Protein AF-A0A1I4JDC7-F1 (afdb_monomer_lite)

Radius of gyration: 23.2 Å; chains: 1; bounding box: 44×48×64 Å

Secondary structure (DSSP, 8-state):
------PPPHHHHHHHHHHHHTT--HHHHHHHHT--HHHHHHHHHHTEE--TT-GGG-EE-HHHHHHHHHHHHHHHHHHHHHHHT------S--------

InterPro domains:
  IPR025246 Transposase IS30-like HTH domain [PF13936] (5-47)
  IPR051917 Transposase/Integrase Enzymes [PTHR10948] (4-78)

Structure (mmCIF, N/CA/C/O backbone):
data_AF-A0A1I4JDC7-F1
#
_entry.id   AF-A0A1I4JDC7-F1
#
loop_
_atom_site.group_PDB
_atom_site.id
_atom_site.type_symbol
_atom_site.label_atom_id
_atom_site.label_alt_id
_atom_site.label_comp_id
_atom_site.label_asym_id
_atom_site.label_entity_id
_atom_site.label_seq_id
_atom_site.pdbx_PDB_ins_code
_atom_site.Cartn_x
_atom_site.Cartn_y
_atom_site.Cartn_z
_atom_site.occupancy
_atom_site.B_iso_or_equiv
_atom_site.auth_seq_id
_atom_site.auth_comp_id
_atom_site.auth_asym_id
_atom_site.auth_atom_id
_atom_site.pdbx_PDB_model_num
ATOM 1 N N . MET A 1 1 ? -23.609 8.291 9.818 1.00 46.00 1 MET A N 1
ATOM 2 C CA . MET A 1 1 ? -22.793 7.269 10.509 1.00 46.00 1 MET A CA 1
ATOM 3 C C . MET A 1 1 ? -21.479 7.128 9.748 1.00 46.00 1 MET A C 1
ATOM 5 O O . MET A 1 1 ? -21.456 6.486 8.707 1.00 46.00 1 MET A O 1
ATOM 9 N N . GLY A 1 2 ? -20.434 7.849 10.162 1.00 50.47 2 GLY A N 1
ATOM 10 C CA . GLY A 1 2 ? -19.162 7.889 9.432 1.00 50.47 2 GLY A CA 1
ATOM 11 C C . GLY A 1 2 ? -18.465 6.532 9.470 1.00 50.47 2 GLY A C 1
ATOM 12 O O . GLY A 1 2 ? -18.339 5.939 10.538 1.00 50.47 2 GLY A O 1
ATOM 13 N N . THR A 1 3 ? -18.026 6.028 8.316 1.00 59.31 3 THR A N 1
ATOM 14 C CA . THR A 1 3 ? -17.215 4.809 8.252 1.00 59.31 3 THR A CA 1
ATOM 15 C C . THR A 1 3 ? -15.950 5.046 9.068 1.00 59.31 3 THR A C 1
ATOM 17 O O . THR A 1 3 ? -15.144 5.911 8.712 1.00 59.31 3 THR A O 1
ATOM 20 N N . THR A 1 4 ? -15.772 4.319 10.168 1.00 65.12 4 THR A N 1
ATOM 21 C CA . THR A 1 4 ? -14.520 4.361 10.919 1.00 65.12 4 THR A CA 1
ATOM 22 C C . THR A 1 4 ? -13.385 4.023 9.955 1.00 65.12 4 THR A C 1
ATOM 24 O O . TH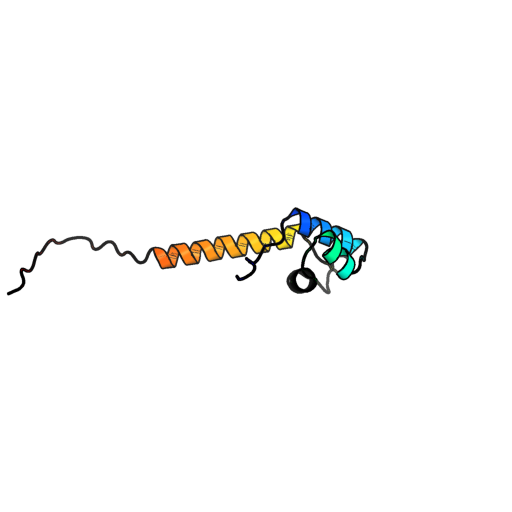R A 1 4 ? -13.459 3.064 9.182 1.00 65.12 4 THR A O 1
ATOM 27 N N . TYR A 1 5 ? -12.359 4.876 9.910 1.00 69.94 5 TYR A N 1
ATOM 28 C CA . TYR A 1 5 ? -11.226 4.675 9.015 1.00 69.94 5 TYR A CA 1
ATOM 29 C C . TYR A 1 5 ? -10.485 3.402 9.433 1.00 69.94 5 TYR A C 1
ATOM 31 O O . TYR A 1 5 ? -9.718 3.388 10.395 1.00 69.94 5 TYR A O 1
ATOM 39 N N . THR A 1 6 ? -10.744 2.310 8.721 1.00 83.00 6 THR A N 1
ATOM 40 C CA . THR A 1 6 ? -10.142 1.011 9.000 1.00 83.00 6 THR A CA 1
ATOM 41 C C . THR A 1 6 ? -8.774 0.943 8.341 1.00 83.00 6 THR A C 1
ATOM 43 O O . THR A 1 6 ? -8.637 0.911 7.117 1.00 83.00 6 THR A O 1
ATOM 46 N N . HIS A 1 7 ? -7.734 0.915 9.166 1.00 85.19 7 HIS A N 1
ATOM 47 C CA . HIS A 1 7 ? -6.367 0.773 8.690 1.00 85.19 7 HIS A CA 1
ATOM 48 C C . HIS A 1 7 ? -6.150 -0.566 7.969 1.00 85.19 7 HIS A C 1
ATOM 50 O O . HIS A 1 7 ? -6.793 -1.568 8.284 1.00 85.19 7 HIS A O 1
ATOM 56 N N . LEU A 1 8 ? -5.228 -0.568 7.003 1.00 89.56 8 LEU A N 1
ATOM 57 C CA . LEU A 1 8 ? -4.724 -1.796 6.395 1.00 89.56 8 LEU A CA 1
ATOM 58 C C . LEU A 1 8 ? -3.852 -2.538 7.410 1.00 89.56 8 LEU A C 1
ATOM 60 O O . LEU A 1 8 ? -2.877 -1.978 7.928 1.00 89.56 8 LEU A O 1
ATOM 64 N N . SER A 1 9 ? -4.205 -3.789 7.660 1.00 90.94 9 SER A N 1
ATOM 65 C CA . SER A 1 9 ? -3.433 -4.741 8.447 1.00 90.94 9 SER A CA 1
ATOM 66 C C . SER A 1 9 ? -2.104 -5.079 7.768 1.00 90.94 9 SER A C 1
ATOM 68 O O . SER A 1 9 ? -1.918 -4.897 6.562 1.00 90.94 9 SER A O 1
ATOM 70 N N . ILE A 1 10 ? -1.164 -5.616 8.547 1.00 91.31 10 ILE A N 1
ATOM 71 C CA . ILE A 1 10 ? 0.122 -6.091 8.022 1.00 91.31 10 ILE A CA 1
ATOM 72 C C . ILE A 1 10 ? -0.054 -7.189 6.959 1.00 91.31 10 ILE A C 1
ATOM 74 O O . ILE A 1 10 ? 0.700 -7.234 5.988 1.00 91.31 10 ILE A O 1
ATOM 78 N N . ILE A 1 11 ? -1.075 -8.040 7.101 1.00 93.00 11 ILE A N 1
ATOM 79 C CA . ILE A 1 11 ? -1.363 -9.123 6.155 1.00 93.00 11 ILE A CA 1
ATOM 80 C C . ILE A 1 11 ? -1.851 -8.558 4.820 1.00 93.00 11 ILE A C 1
ATOM 82 O O . ILE A 1 11 ? -1.317 -8.930 3.776 1.00 93.00 11 ILE A O 1
ATOM 86 N N . GLU A 1 12 ? -2.793 -7.608 4.851 1.00 92.94 12 GLU A N 1
ATOM 87 C CA . GLU A 1 12 ? -3.272 -6.918 3.646 1.00 92.94 12 GLU A CA 1
ATOM 88 C C . GLU A 1 12 ? -2.112 -6.209 2.926 1.00 92.94 12 GLU A C 1
ATOM 90 O O . GLU A 1 12 ? -1.981 -6.316 1.709 1.00 92.94 12 GLU A O 1
ATOM 95 N N . ARG A 1 13 ? -1.212 -5.554 3.671 1.00 94.00 13 ARG A N 1
ATOM 96 C CA . ARG A 1 13 ? -0.029 -4.872 3.113 1.00 94.00 13 ARG A CA 1
ATOM 97 C C . ARG A 1 13 ? 0.941 -5.836 2.426 1.00 94.00 13 ARG A C 1
ATOM 99 O O . ARG A 1 13 ? 1.363 -5.566 1.305 1.00 94.00 13 ARG A O 1
ATOM 106 N N . ARG A 1 14 ? 1.252 -6.978 3.051 1.00 93.75 14 ARG A N 1
ATOM 107 C CA . ARG A 1 14 ? 2.092 -8.030 2.442 1.00 93.75 14 ARG A CA 1
ATOM 108 C C . ARG A 1 14 ? 1.440 -8.652 1.207 1.00 93.75 14 ARG A C 1
ATOM 110 O O . ARG A 1 14 ? 2.128 -9.028 0.263 1.00 93.75 14 ARG A O 1
ATOM 117 N N . GLN A 1 15 ? 0.116 -8.780 1.206 1.00 93.56 15 GLN A N 1
ATOM 118 C CA . GLN A 1 15 ? -0.614 -9.282 0.046 1.00 93.56 15 GLN A CA 1
ATOM 119 C C . GLN A 1 15 ? -0.536 -8.292 -1.128 1.00 93.56 15 GLN A C 1
ATOM 121 O O . GLN A 1 15 ? -0.273 -8.712 -2.253 1.00 93.56 15 GLN A O 1
ATOM 126 N N . ILE A 1 16 ? -0.691 -6.991 -0.857 1.00 93.56 16 ILE A N 1
ATOM 127 C CA . ILE A 1 16 ? -0.530 -5.920 -1.854 1.00 93.56 16 ILE A CA 1
ATOM 128 C C . ILE A 1 16 ? 0.886 -5.924 -2.440 1.00 93.56 16 ILE A C 1
ATOM 130 O O . ILE A 1 16 ? 1.035 -5.818 -3.652 1.00 93.56 16 ILE A O 1
ATOM 134 N N . GLU A 1 17 ? 1.914 -6.093 -1.609 1.00 93.12 17 GLU A N 1
ATOM 135 C CA . GLU A 1 17 ? 3.311 -6.222 -2.047 1.00 93.12 17 GLU A CA 1
ATOM 136 C C . GLU A 1 17 ? 3.498 -7.392 -3.024 1.00 93.12 17 GLU A C 1
ATOM 138 O O . GLU A 1 17 ? 3.943 -7.186 -4.154 1.00 93.12 17 GLU A O 1
ATOM 143 N N . ARG A 1 18 ? 3.044 -8.602 -2.663 1.00 93.44 18 ARG A N 1
ATOM 144 C CA . ARG A 1 18 ? 3.086 -9.770 -3.566 1.00 93.44 18 ARG A CA 1
ATOM 145 C C . ARG A 1 18 ? 2.374 -9.512 -4.892 1.00 93.44 18 ARG A C 1
ATOM 147 O O . ARG A 1 18 ? 2.901 -9.828 -5.956 1.00 93.44 18 ARG A O 1
ATOM 154 N N . TRP A 1 19 ? 1.183 -8.926 -4.840 1.00 94.06 19 TRP A N 1
ATOM 155 C CA . TRP A 1 19 ? 0.412 -8.603 -6.037 1.00 94.06 19 TRP A CA 1
ATOM 156 C C . TRP A 1 19 ? 1.055 -7.517 -6.889 1.00 94.06 19 TRP A C 1
ATOM 158 O O . TRP A 1 19 ? 0.931 -7.557 -8.112 1.00 94.06 19 TRP A O 1
ATOM 168 N N . ARG A 1 20 ? 1.774 -6.573 -6.277 1.00 91.25 20 ARG A N 1
ATOM 169 C CA . ARG A 1 20 ? 2.515 -5.549 -7.009 1.00 91.25 20 ARG A CA 1
ATOM 170 C C . ARG A 1 20 ? 3.684 -6.156 -7.776 1.00 91.25 20 ARG A C 1
ATOM 172 O O . ARG A 1 20 ? 3.855 -5.815 -8.943 1.00 91.25 20 ARG A O 1
ATOM 179 N N . HIS A 1 21 ? 4.409 -7.099 -7.172 1.00 88.62 21 HIS A N 1
ATOM 180 C CA . HIS A 1 21 ? 5.438 -7.877 -7.871 1.00 88.62 21 HIS A CA 1
ATOM 181 C C . HIS A 1 21 ? 4.850 -8.723 -9.009 1.00 88.62 21 HIS A C 1
ATOM 183 O O . HIS A 1 21 ? 5.428 -8.784 -10.090 1.00 88.62 21 HIS A O 1
ATOM 189 N N . ALA A 1 22 ? 3.660 -9.293 -8.807 1.00 92.56 22 ALA A N 1
ATOM 190 C CA . ALA A 1 22 ? 2.914 -10.015 -9.839 1.00 92.56 22 ALA A CA 1
ATOM 191 C C . ALA A 1 22 ? 2.189 -9.102 -10.856 1.00 92.56 22 ALA A C 1
ATOM 193 O O . ALA A 1 22 ? 1.481 -9.604 -11.724 1.00 92.56 22 ALA A O 1
ATOM 194 N N . LYS A 1 23 ? 2.344 -7.770 -10.760 1.00 91.44 23 LYS A N 1
ATOM 195 C CA . LYS A 1 23 ? 1.718 -6.758 -11.636 1.00 91.44 23 LYS A CA 1
ATOM 196 C C . LYS A 1 23 ? 0.186 -6.849 -11.732 1.00 91.44 23 LYS A C 1
ATOM 198 O O . LYS A 1 23 ? -0.404 -6.475 -12.742 1.00 91.44 23 LYS A O 1
ATOM 203 N N . VAL A 1 24 ? -0.471 -7.302 -10.667 1.00 92.62 24 VAL A N 1
ATOM 204 C CA . VAL A 1 24 ? -1.937 -7.367 -10.586 1.00 92.62 24 VAL A CA 1
ATOM 205 C C . VAL A 1 24 ? -2.518 -5.941 -10.575 1.00 92.62 24 VAL A C 1
ATOM 207 O O . VAL A 1 24 ? -1.955 -5.053 -9.924 1.00 92.62 24 VAL A O 1
ATOM 210 N N . PRO A 1 25 ? -3.637 -5.674 -11.271 1.00 93.69 25 PRO A N 1
ATOM 211 C CA . PRO A 1 25 ? -4.277 -4.361 -11.258 1.00 93.69 25 PRO A CA 1
ATOM 212 C C . PRO A 1 25 ? -4.900 -4.037 -9.892 1.00 93.69 25 PRO A C 1
ATOM 214 O O . PRO A 1 25 ? -5.402 -4.907 -9.181 1.00 93.69 25 PRO A O 1
ATOM 217 N N . VAL A 1 26 ? -4.915 -2.749 -9.537 1.00 92.81 26 VAL A N 1
ATOM 218 C CA . VAL A 1 26 ? -5.409 -2.268 -8.232 1.00 92.81 26 VAL A CA 1
ATOM 219 C C . VAL A 1 26 ? -6.889 -2.596 -8.008 1.00 92.81 26 VAL A C 1
ATOM 221 O O . VAL A 1 26 ? -7.302 -2.817 -6.871 1.00 92.81 26 VAL A O 1
ATOM 224 N N . ASP A 1 27 ? -7.679 -2.662 -9.077 1.00 94.00 27 ASP A N 1
ATOM 225 C CA . ASP A 1 27 ? -9.111 -2.958 -8.996 1.0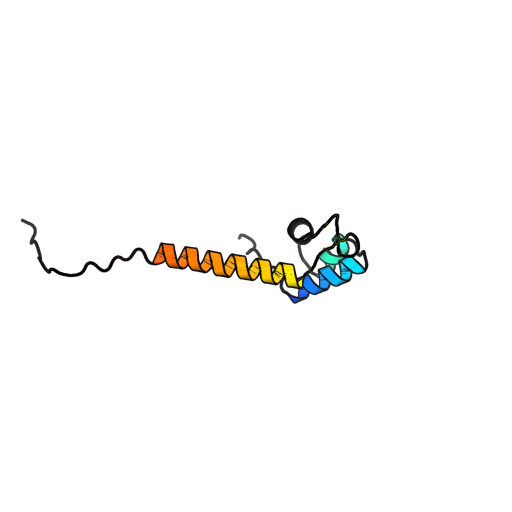0 94.00 27 ASP A CA 1
ATOM 226 C C . ASP A 1 27 ? -9.370 -4.392 -8.512 1.00 94.00 27 ASP A C 1
ATOM 228 O O . ASP A 1 27 ? -10.239 -4.610 -7.669 1.00 94.00 27 ASP A O 1
ATOM 232 N N . GLU A 1 28 ? -8.559 -5.357 -8.950 1.00 93.81 28 GLU A N 1
ATOM 233 C CA . GLU A 1 28 ? -8.645 -6.744 -8.481 1.00 93.81 28 GLU A CA 1
ATOM 234 C C . GLU A 1 28 ? -8.188 -6.870 -7.025 1.00 93.81 28 GLU A C 1
ATOM 236 O O . GLU A 1 28 ? -8.855 -7.513 -6.214 1.00 93.81 28 GLU A O 1
ATOM 241 N N . MET A 1 29 ? -7.120 -6.160 -6.639 1.00 93.31 29 MET A N 1
ATOM 242 C CA . MET A 1 29 ? -6.698 -6.105 -5.234 1.00 93.31 29 MET A CA 1
ATOM 243 C C . MET A 1 29 ? -7.816 -5.557 -4.334 1.00 93.31 29 MET A C 1
ATOM 245 O O . MET A 1 29 ? -8.062 -6.081 -3.249 1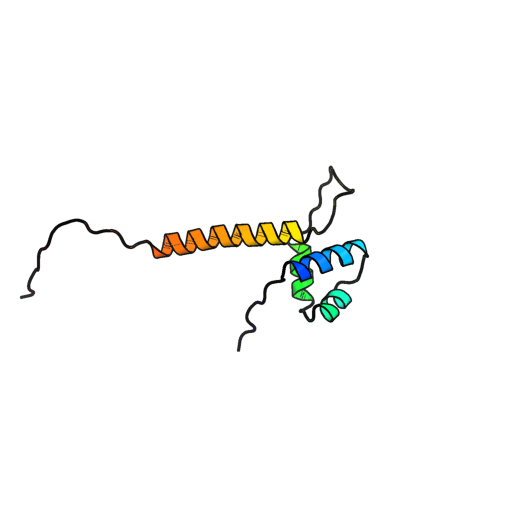.00 93.31 29 MET A O 1
ATOM 249 N N . ALA A 1 30 ? -8.509 -4.507 -4.786 1.00 93.75 30 ALA A N 1
ATOM 250 C CA . ALA A 1 30 ? -9.598 -3.871 -4.047 1.00 93.75 30 ALA A CA 1
ATOM 251 C C . ALA A 1 30 ? -10.782 -4.820 -3.834 1.00 93.75 30 ALA A C 1
ATOM 253 O O . ALA A 1 30 ? -11.303 -4.899 -2.718 1.00 93.75 30 ALA A O 1
ATOM 254 N N . LYS A 1 31 ? -11.155 -5.578 -4.873 1.00 93.94 31 LYS A N 1
ATOM 255 C CA . LYS A 1 31 ? -12.205 -6.602 -4.801 1.00 93.94 31 LYS A CA 1
ATOM 256 C C . LYS A 1 31 ? -11.855 -7.691 -3.789 1.00 93.94 31 LYS A C 1
ATOM 258 O O . LYS A 1 31 ? -12.668 -7.981 -2.914 1.00 93.94 31 LYS A O 1
ATOM 263 N N . VAL A 1 32 ? -10.640 -8.243 -3.858 1.00 93.38 32 VAL A N 1
ATOM 264 C CA . VAL A 1 32 ? -10.217 -9.338 -2.966 1.00 93.38 32 VAL A CA 1
ATOM 265 C C . VAL A 1 32 ? -10.122 -8.874 -1.513 1.00 93.38 32 VAL A C 1
ATOM 267 O O . VAL A 1 32 ? -10.594 -9.566 -0.613 1.00 93.38 32 VAL A O 1
ATOM 270 N N . LEU A 1 33 ? -9.565 -7.685 -1.266 1.00 90.69 33 LEU A N 1
ATOM 271 C CA . LEU A 1 33 ? -9.453 -7.137 0.090 1.00 90.69 33 LEU A CA 1
ATOM 272 C C . LEU A 1 33 ? -10.768 -6.548 0.618 1.00 90.69 33 LEU A C 1
ATOM 274 O O . LEU A 1 33 ? -10.823 -6.139 1.777 1.00 90.69 33 LEU A O 1
ATOM 278 N N . LYS A 1 34 ? -11.815 -6.466 -0.216 1.00 91.25 34 LYS A N 1
ATOM 279 C CA . LYS A 1 34 ? -13.078 -5.772 0.088 1.00 91.25 34 LYS A CA 1
ATOM 280 C C . LYS A 1 34 ? -12.839 -4.345 0.598 1.00 91.25 34 LYS A C 1
ATOM 282 O O . LYS A 1 34 ? -13.513 -3.862 1.507 1.00 91.25 34 LYS A O 1
ATOM 287 N N . ARG A 1 35 ? -11.840 -3.665 0.028 1.00 91.62 35 ARG A N 1
ATOM 2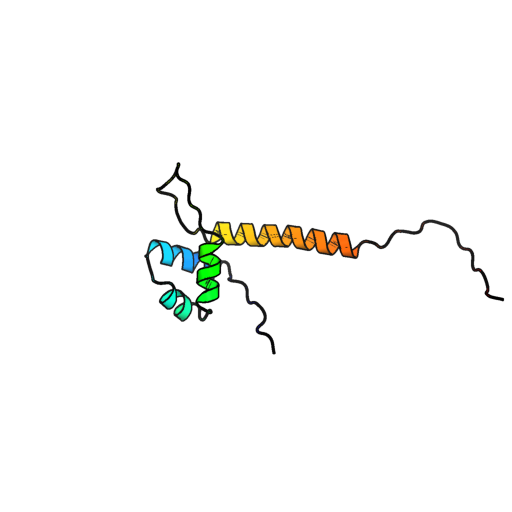88 C CA . ARG A 1 35 ? -11.478 -2.284 0.375 1.00 91.62 35 ARG A CA 1
ATOM 289 C C . ARG A 1 35 ? -11.808 -1.349 -0.772 1.00 91.62 35 ARG A C 1
ATOM 291 O O . ARG A 1 35 ? -11.790 -1.728 -1.937 1.00 91.62 35 ARG A O 1
ATOM 298 N N . CYS A 1 36 ? -12.036 -0.082 -0.441 1.00 90.69 36 CYS A N 1
ATOM 299 C CA . CYS A 1 36 ? -12.173 0.951 -1.456 1.00 90.69 36 CYS A CA 1
ATOM 300 C C . CYS A 1 36 ? -10.895 1.041 -2.297 1.00 90.69 36 CYS A C 1
ATOM 302 O O . CYS A 1 36 ? -9.786 1.131 -1.760 1.00 90.69 36 CYS A O 1
ATOM 304 N N . ARG A 1 37 ? -11.065 1.122 -3.619 1.00 92.94 37 ARG A N 1
ATOM 305 C CA . ARG A 1 37 ? -9.990 1.351 -4.594 1.00 92.94 37 ARG A CA 1
ATOM 306 C C . ARG A 1 37 ? -9.075 2.511 -4.180 1.00 92.94 37 ARG A C 1
ATOM 308 O O . ARG A 1 37 ? -7.853 2.385 -4.189 1.00 92.94 37 ARG A O 1
ATOM 315 N N . SER A 1 38 ? -9.662 3.622 -3.734 1.00 91.31 38 SER A N 1
ATOM 316 C CA . SER A 1 38 ? -8.941 4.819 -3.281 1.00 91.31 38 SER A CA 1
ATOM 317 C C . SER A 1 38 ? -8.008 4.567 -2.091 1.00 91.31 38 SER A C 1
ATOM 319 O O . SER A 1 38 ? -6.965 5.214 -1.990 1.00 91.31 38 SER A O 1
ATOM 321 N N . THR A 1 39 ? -8.335 3.620 -1.208 1.00 91.25 39 THR A N 1
ATOM 322 C CA . THR A 1 39 ? -7.485 3.248 -0.070 1.00 91.25 39 THR A CA 1
ATOM 323 C C . THR A 1 39 ? -6.194 2.605 -0.555 1.00 91.25 39 THR A C 1
ATOM 325 O O . THR A 1 39 ? -5.121 3.011 -0.114 1.00 91.25 39 THR A O 1
ATOM 328 N N . ILE A 1 40 ? -6.284 1.675 -1.509 1.00 91.88 40 ILE A N 1
ATOM 329 C CA . ILE A 1 40 ? -5.113 0.991 -2.070 1.00 91.88 40 ILE A CA 1
ATOM 330 C C . ILE A 1 40 ? -4.270 1.961 -2.902 1.00 91.88 40 ILE A C 1
ATOM 332 O O . ILE A 1 40 ? -3.057 2.018 -2.728 1.00 91.88 40 ILE A O 1
ATOM 336 N N . PHE A 1 41 ? -4.893 2.806 -3.730 1.00 92.06 41 PHE A N 1
ATOM 337 C CA . PHE A 1 41 ? -4.161 3.833 -4.483 1.00 92.06 41 PHE A CA 1
ATOM 338 C C . PHE A 1 41 ? -3.398 4.800 -3.573 1.00 92.06 41 PHE A C 1
ATOM 340 O O . PHE A 1 41 ? -2.225 5.084 -3.812 1.00 92.06 41 PHE A O 1
ATOM 347 N N . ARG A 1 42 ? -4.044 5.305 -2.513 1.00 91.44 42 ARG A N 1
ATOM 348 C CA . ARG A 1 42 ? -3.400 6.209 -1.546 1.00 91.44 42 ARG A CA 1
ATOM 349 C C . ARG A 1 42 ? -2.275 5.525 -0.782 1.00 91.44 42 ARG A C 1
ATOM 351 O O . ARG A 1 42 ? -1.300 6.184 -0.440 1.00 91.44 42 ARG A O 1
ATOM 358 N N . GLU A 1 43 ? -2.432 4.245 -0.476 1.00 91.19 43 GLU A N 1
ATOM 359 C CA . GLU A 1 43 ? -1.417 3.442 0.194 1.00 91.19 43 GLU A CA 1
ATOM 360 C C . GLU A 1 43 ? -0.175 3.270 -0.692 1.00 91.19 43 GLU A C 1
ATOM 362 O O . GLU A 1 43 ? 0.925 3.627 -0.272 1.00 91.19 43 GLU A O 1
ATOM 367 N N . LEU A 1 44 ? -0.370 2.828 -1.938 1.00 91.31 44 LEU A N 1
ATOM 368 C CA . LEU A 1 44 ? 0.705 2.654 -2.915 1.00 91.31 44 LEU A CA 1
ATOM 369 C C . LEU A 1 44 ? 1.423 3.972 -3.217 1.00 91.31 44 LEU A C 1
ATOM 371 O O . LE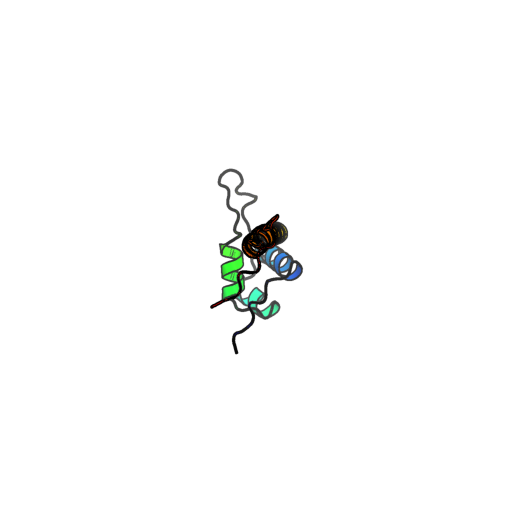U A 1 44 ? 2.645 3.996 -3.268 1.00 91.31 44 LEU A O 1
ATOM 375 N N . LYS A 1 45 ? 0.683 5.078 -3.374 1.00 90.31 45 LYS A N 1
ATOM 376 C CA . LYS A 1 45 ? 1.271 6.392 -3.675 1.00 90.31 45 LYS A CA 1
ATOM 377 C C . LYS A 1 45 ? 2.101 6.951 -2.518 1.00 90.31 45 LYS A C 1
ATOM 379 O O . LYS A 1 45 ? 3.090 7.628 -2.759 1.00 90.31 45 LYS A O 1
ATOM 384 N N . ARG A 1 46 ? 1.690 6.723 -1.267 1.00 86.75 46 ARG A N 1
ATOM 385 C CA . ARG A 1 46 ? 2.379 7.296 -0.096 1.00 86.75 46 ARG A CA 1
ATOM 386 C C . ARG A 1 46 ? 3.652 6.569 0.294 1.00 86.75 46 ARG A C 1
ATOM 388 O O . ARG A 1 46 ? 4.523 7.199 0.874 1.00 86.75 46 ARG A O 1
ATOM 395 N N . ASN A 1 47 ? 3.715 5.268 0.040 1.00 88.00 47 ASN A N 1
ATOM 396 C CA . ASN A 1 47 ? 4.825 4.417 0.459 1.00 88.00 47 ASN A CA 1
ATOM 397 C C . ASN A 1 47 ? 5.541 3.806 -0.758 1.00 88.00 47 ASN A C 1
ATOM 399 O O . ASN A 1 47 ? 6.025 2.678 -0.689 1.00 88.00 47 ASN A O 1
ATOM 403 N N . HIS A 1 48 ? 5.546 4.520 -1.886 1.00 87.50 48 HIS A N 1
ATOM 404 C CA . HIS A 1 48 ? 6.342 4.149 -3.049 1.00 87.50 48 HIS A CA 1
ATOM 405 C C . HIS A 1 48 ? 7.800 4.512 -2.787 1.00 87.50 48 HIS A C 1
ATOM 407 O O . HIS A 1 48 ? 8.092 5.667 -2.479 1.00 87.50 48 HIS A O 1
ATOM 413 N N . PHE A 1 49 ? 8.693 3.539 -2.917 1.00 86.00 49 PHE A N 1
ATOM 414 C CA . PHE A 1 49 ? 10.127 3.768 -2.891 1.00 86.00 49 PHE A CA 1
ATOM 415 C C . PHE A 1 49 ? 10.648 3.791 -4.327 1.00 86.00 49 PHE A C 1
ATOM 417 O O . PHE A 1 49 ? 10.373 2.874 -5.102 1.00 86.00 49 PHE A O 1
ATOM 424 N N . SER A 1 50 ? 11.359 4.859 -4.670 1.00 86.25 50 SER A N 1
ATOM 425 C CA . SER A 1 50 ? 12.062 5.015 -5.941 1.00 86.25 50 SER A CA 1
ATOM 426 C C . SER A 1 50 ? 13.407 5.667 -5.671 1.00 86.25 50 SER A C 1
ATOM 428 O O . SER A 1 50 ? 13.430 6.748 -5.077 1.00 86.25 50 SER A O 1
ATOM 430 N N . ASP A 1 51 ? 14.487 5.028 -6.103 1.00 85.75 51 ASP A N 1
ATOM 431 C CA . ASP A 1 51 ? 15.847 5.538 -5.960 1.00 85.75 51 ASP A CA 1
ATOM 432 C C . ASP A 1 51 ? 16.601 5.381 -7.284 1.00 85.75 51 ASP A C 1
ATOM 434 O O . ASP A 1 51 ? 16.787 4.273 -7.788 1.00 85.75 51 ASP A O 1
ATOM 438 N N . GLU A 1 52 ? 17.060 6.504 -7.84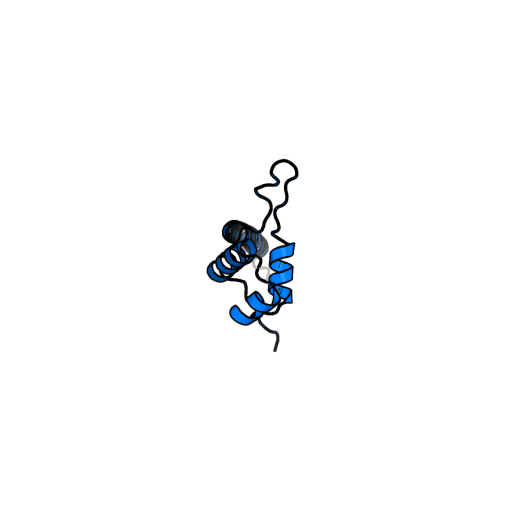0 1.00 84.81 52 GLU A N 1
ATOM 439 C CA . GLU A 1 52 ? 17.799 6.543 -9.107 1.00 84.81 52 GLU A CA 1
ATOM 440 C C . GLU A 1 52 ? 19.105 5.735 -9.049 1.00 84.81 52 GLU A C 1
ATOM 442 O O . GLU A 1 52 ? 19.561 5.219 -10.070 1.00 84.81 52 GLU A O 1
ATOM 447 N N . SER A 1 53 ? 19.689 5.573 -7.858 1.00 87.06 53 SER A N 1
ATOM 448 C CA . SER A 1 53 ? 20.902 4.778 -7.646 1.00 87.06 53 SER A CA 1
ATOM 449 C C . SER A 1 53 ? 20.636 3.270 -7.567 1.00 87.06 53 SER A C 1
ATOM 451 O O . SER A 1 53 ? 21.556 2.467 -7.743 1.00 87.06 53 SER A O 1
ATOM 453 N N . MET A 1 54 ? 19.384 2.859 -7.334 1.00 84.62 54 MET A N 1
ATOM 454 C CA . MET A 1 54 ? 18.997 1.464 -7.109 1.00 84.62 54 MET A CA 1
ATOM 455 C C . MET A 1 54 ? 17.719 1.077 -7.878 1.00 84.62 54 MET A C 1
ATOM 457 O O . MET A 1 54 ? 16.770 0.570 -7.274 1.00 84.62 54 MET A O 1
ATOM 461 N N . PRO A 1 55 ? 17.704 1.161 -9.223 1.00 81.00 55 PRO A N 1
ATOM 462 C CA . PRO A 1 55 ? 16.490 0.953 -10.023 1.00 81.00 55 PRO A CA 1
ATOM 463 C C . PRO A 1 55 ? 15.895 -0.462 -9.900 1.00 81.00 55 PRO A C 1
ATOM 465 O O . PRO A 1 55 ? 14.718 -0.697 -10.160 1.00 81.00 55 PRO A O 1
ATOM 468 N N . LYS A 1 56 ? 16.698 -1.450 -9.478 1.00 83.44 56 LYS A N 1
ATOM 469 C CA . LYS A 1 56 ? 16.236 -2.830 -9.246 1.00 83.44 56 LYS A CA 1
ATOM 470 C C . LYS A 1 56 ? 15.387 -2.975 -7.974 1.00 83.44 56 LYS A C 1
ATOM 472 O O . LYS A 1 56 ? 14.691 -3.978 -7.820 1.00 83.44 56 LYS A O 1
ATOM 477 N N . HIS A 1 57 ? 15.462 -2.002 -7.070 1.00 82.88 57 HIS A N 1
ATOM 478 C CA . HIS A 1 57 ? 14.781 -2.001 -5.777 1.00 82.88 57 HIS A CA 1
ATOM 479 C C . HIS A 1 57 ? 13.605 -1.019 -5.724 1.00 82.88 57 HIS A C 1
ATOM 481 O O . HIS A 1 57 ? 13.019 -0.824 -4.657 1.00 82.88 57 HIS A O 1
ATOM 487 N N . ASP A 1 58 ? 13.212 -0.453 -6.861 1.00 84.31 58 ASP A N 1
ATOM 488 C CA . ASP A 1 58 ? 12.038 0.404 -6.947 1.00 84.31 58 ASP A CA 1
ATOM 489 C C . ASP A 1 58 ? 10.758 -0.407 -6.722 1.00 84.31 58 ASP A C 1
ATOM 491 O O . ASP A 1 58 ? 10.523 -1.448 -7.347 1.00 84.31 58 ASP A O 1
ATOM 495 N N . GLY A 1 59 ? 9.898 0.063 -5.816 1.00 88.00 59 GLY A N 1
ATOM 496 C CA . GLY A 1 59 ? 8.668 -0.654 -5.515 1.00 88.00 59 GLY A CA 1
ATOM 497 C C . GLY A 1 59 ? 7.953 -0.267 -4.229 1.00 88.00 59 GLY A C 1
ATOM 498 O O . GLY A 1 59 ? 8.230 0.734 -3.571 1.00 88.00 59 GLY A O 1
ATOM 499 N N . TYR A 1 60 ? 6.960 -1.091 -3.899 1.00 90.75 60 TYR A N 1
ATOM 500 C CA . TYR A 1 60 ? 6.161 -0.969 -2.685 1.00 90.75 60 TYR A CA 1
ATOM 501 C C . TYR A 1 60 ? 6.527 -2.084 -1.708 1.00 90.75 60 TYR A C 1
ATOM 503 O O . TYR A 1 60 ? 6.386 -3.257 -2.045 1.00 90.75 60 TYR A O 1
ATOM 511 N N . TYR A 1 61 ? 6.899 -1.704 -0.485 1.00 90.94 61 TYR A N 1
ATOM 512 C CA . TYR A 1 61 ? 7.315 -2.623 0.575 1.00 90.94 61 TYR A CA 1
ATOM 513 C C . TYR A 1 61 ? 6.313 -2.595 1.733 1.00 90.94 61 TYR A C 1
ATOM 515 O O . TYR A 1 61 ? 6.255 -1.637 2.514 1.00 90.94 61 TYR A O 1
ATOM 523 N N . GLY A 1 62 ? 5.508 -3.650 1.872 1.00 89.38 62 GLY A N 1
ATOM 524 C CA . GLY A 1 62 ? 4.378 -3.677 2.802 1.00 89.38 62 GLY A CA 1
ATOM 525 C C . GLY A 1 62 ? 4.800 -3.689 4.274 1.00 89.38 62 GLY A C 1
ATOM 526 O O . GLY A 1 62 ? 4.164 -3.040 5.111 1.00 89.38 62 GLY A O 1
ATOM 527 N N . ALA A 1 63 ? 5.892 -4.392 4.594 1.00 90.81 63 ALA A N 1
ATOM 528 C CA . ALA A 1 63 ? 6.448 -4.446 5.948 1.00 90.81 63 ALA A CA 1
ATOM 529 C C . ALA A 1 63 ? 7.030 -3.093 6.387 1.00 90.81 63 ALA A C 1
ATOM 531 O O . ALA A 1 63 ? 6.702 -2.608 7.471 1.00 90.81 63 ALA A O 1
ATOM 532 N N . ALA A 1 64 ? 7.819 -2.450 5.521 1.00 90.69 64 ALA A N 1
ATOM 533 C CA . ALA A 1 64 ? 8.379 -1.127 5.783 1.00 90.69 64 ALA A CA 1
ATOM 534 C C . ALA A 1 64 ? 7.266 -0.083 5.973 1.00 90.69 64 ALA A C 1
ATOM 536 O O . ALA A 1 64 ? 7.260 0.646 6.963 1.00 90.69 64 ALA A O 1
ATOM 537 N N . ALA A 1 65 ? 6.253 -0.087 5.098 1.00 91.31 65 ALA A N 1
ATOM 538 C CA . ALA A 1 65 ? 5.099 0.802 5.207 1.00 91.31 65 ALA A CA 1
ATOM 539 C C . ALA A 1 65 ? 4.347 0.648 6.544 1.00 91.31 65 ALA A C 1
ATOM 541 O O . ALA A 1 65 ? 3.891 1.639 7.125 1.00 91.31 65 ALA A O 1
ATOM 542 N N . HIS A 1 66 ? 4.222 -0.584 7.050 1.00 92.31 66 HIS A N 1
ATOM 543 C CA . HIS A 1 66 ? 3.604 -0.845 8.349 1.00 92.31 66 HIS A CA 1
ATOM 544 C C . HIS A 1 66 ? 4.445 -0.300 9.509 1.00 92.31 66 HIS A C 1
ATOM 546 O O . HIS A 1 66 ? 3.900 0.388 10.371 1.00 92.31 66 HIS A O 1
ATOM 552 N N . LEU A 1 67 ? 5.762 -0.535 9.502 1.00 91.25 67 LEU A N 1
ATOM 553 C CA . LEU A 1 67 ? 6.677 -0.009 10.521 1.00 91.25 67 LEU A CA 1
ATOM 554 C C . LEU A 1 67 ? 6.681 1.524 10.536 1.00 91.25 67 LEU A C 1
ATOM 556 O O . LEU A 1 67 ? 6.522 2.127 11.592 1.00 91.25 67 LEU A O 1
ATOM 560 N N . MET A 1 68 ? 6.741 2.166 9.366 1.00 88.94 68 MET A N 1
ATOM 561 C CA . MET A 1 68 ? 6.649 3.626 9.250 1.00 88.94 68 MET A CA 1
ATOM 562 C C . MET A 1 68 ? 5.306 4.170 9.750 1.00 88.94 68 MET A C 1
ATOM 564 O O . MET A 1 68 ? 5.222 5.301 10.229 1.00 88.94 68 MET A O 1
ATOM 568 N N . GLN A 1 69 ? 4.214 3.417 9.590 1.00 88.00 69 GLN A N 1
ATOM 569 C CA . GLN A 1 69 ? 2.915 3.795 10.145 1.00 88.00 69 GLN A CA 1
ATOM 570 C C . GLN A 1 69 ? 2.892 3.642 11.671 1.00 88.00 69 GLN A C 1
ATOM 572 O O . GLN A 1 69 ? 2.368 4.526 12.348 1.00 88.00 69 GLN A O 1
ATOM 577 N N . ALA A 1 70 ? 3.444 2.549 12.197 1.00 88.25 70 ALA A N 1
ATOM 578 C CA . ALA A 1 70 ? 3.538 2.294 13.629 1.00 88.25 70 ALA A CA 1
ATOM 579 C C . ALA A 1 70 ? 4.406 3.350 14.333 1.00 88.25 70 ALA A C 1
ATOM 581 O O . ALA A 1 70 ? 3.965 3.917 15.327 1.00 88.25 70 ALA A O 1
ATOM 582 N N . ASP A 1 71 ? 5.565 3.700 13.766 1.00 88.19 71 ASP A N 1
ATOM 583 C CA . ASP A 1 71 ? 6.446 4.751 14.291 1.00 88.19 71 ASP A CA 1
ATOM 584 C C . ASP A 1 71 ? 5.744 6.116 14.356 1.00 88.19 71 ASP A C 1
ATOM 586 O O . ASP A 1 71 ? 5.753 6.786 15.389 1.00 88.19 71 ASP A O 1
ATOM 590 N N . ARG A 1 72 ? 5.053 6.513 13.277 1.00 84.44 72 ARG A N 1
ATOM 591 C CA . ARG A 1 72 ? 4.279 7.765 13.256 1.00 84.44 72 ARG A CA 1
ATOM 592 C C . ARG A 1 72 ? 3.220 7.809 14.353 1.00 84.44 72 ARG A C 1
ATOM 594 O O . ARG A 1 72 ? 2.996 8.868 14.929 1.00 84.44 72 ARG A O 1
ATOM 601 N N . ARG A 1 73 ? 2.570 6.680 14.650 1.00 81.94 73 ARG A N 1
ATOM 602 C CA . ARG A 1 73 ? 1.605 6.611 15.755 1.00 81.94 73 ARG A CA 1
ATOM 603 C C . ARG A 1 73 ? 2.284 6.667 17.104 1.00 81.94 73 ARG A C 1
ATOM 605 O O . ARG A 1 73 ? 1.888 7.498 17.897 1.00 81.94 73 ARG A O 1
ATOM 612 N N . ALA A 1 74 ? 3.350 5.903 17.317 1.00 82.75 74 ALA A N 1
ATOM 613 C CA . ALA A 1 74 ? 4.104 5.960 18.565 1.00 82.75 74 ALA A CA 1
ATOM 614 C C . ALA A 1 74 ? 4.597 7.386 18.872 1.00 82.75 74 ALA A C 1
ATOM 616 O O . ALA A 1 74 ? 4.577 7.818 20.022 1.00 82.75 74 ALA A O 1
ATOM 617 N N . ARG A 1 75 ? 4.991 8.154 17.846 1.00 76.75 75 ARG A N 1
ATOM 618 C CA . ARG A 1 75 ? 5.315 9.581 17.990 1.00 76.75 75 ARG A CA 1
ATOM 619 C C . ARG A 1 75 ? 4.091 10.448 18.284 1.00 76.75 75 ARG A C 1
ATOM 621 O O . ARG A 1 75 ? 4.159 11.283 19.179 1.00 76.75 75 ARG A O 1
ATOM 628 N N . ASN A 1 76 ? 2.978 10.245 17.584 1.00 71.44 76 ASN A N 1
ATOM 629 C CA . ASN A 1 76 ? 1.745 10.997 17.836 1.00 71.44 76 ASN A CA 1
ATOM 630 C C . ASN A 1 76 ? 1.140 10.702 19.216 1.00 71.44 76 ASN A C 1
ATOM 632 O O . ASN A 1 76 ? 0.650 11.618 19.867 1.00 71.44 76 ASN A O 1
ATOM 636 N N . ASP A 1 77 ? 1.229 9.465 19.695 1.00 62.25 77 ASP A N 1
ATOM 637 C CA . ASP A 1 77 ? 0.763 9.064 21.020 1.00 62.25 77 ASP A CA 1
ATOM 638 C C . ASP A 1 77 ? 1.588 9.770 22.107 1.00 62.25 77 ASP A C 1
ATOM 640 O O . ASP A 1 77 ? 1.029 10.253 23.087 1.00 62.25 77 ASP A O 1
ATOM 644 N N . ARG A 1 78 ? 2.901 9.956 21.895 1.00 56.66 78 ARG A N 1
ATOM 645 C CA . ARG A 1 78 ? 3.742 10.789 22.776 1.00 56.66 78 ARG A CA 1
ATOM 646 C C . ARG A 1 78 ? 3.324 12.263 22.770 1.00 56.66 78 ARG A C 1
ATOM 648 O O . ARG A 1 78 ? 3.374 12.892 23.821 1.00 56.66 78 ARG A O 1
ATOM 655 N N . LEU A 1 79 ? 2.898 12.811 21.628 1.00 55.16 79 LEU A N 1
ATOM 656 C CA . LEU A 1 79 ? 2.405 14.195 21.532 1.00 55.16 79 LEU A CA 1
ATOM 657 C C . LEU A 1 79 ? 1.054 14.379 22.241 1.00 55.16 79 LEU A C 1
ATOM 659 O O . LEU A 1 79 ? 0.857 15.384 22.921 1.00 55.16 79 LEU A O 1
ATOM 663 N N . ILE A 1 80 ? 0.148 13.401 22.131 1.00 58.03 80 ILE A N 1
ATOM 664 C CA . ILE A 1 80 ? -1.136 13.396 22.850 1.00 58.03 80 ILE A CA 1
ATOM 665 C C . ILE A 1 80 ? -0.896 13.282 24.360 1.00 58.03 80 ILE A C 1
ATOM 667 O O . ILE A 1 80 ? -1.474 14.053 25.125 1.00 58.03 80 ILE A O 1
ATOM 671 N N . VAL A 1 81 ? 0.000 12.384 24.790 1.00 55.41 81 VAL A N 1
ATOM 672 C CA . VAL A 1 81 ? 0.393 12.264 26.202 1.00 55.41 81 VAL A CA 1
ATOM 673 C C . VAL A 1 81 ? 0.985 13.584 26.705 1.00 55.41 81 VAL A C 1
ATOM 675 O O . VAL A 1 81 ? 0.506 14.097 27.712 1.00 55.41 81 VAL A O 1
ATOM 678 N N . ALA A 1 82 ? 1.925 14.192 25.975 1.00 54.78 82 ALA A N 1
ATOM 679 C CA . ALA A 1 82 ? 2.550 15.460 26.362 1.00 54.78 82 ALA A CA 1
ATOM 680 C C . ALA A 1 82 ? 1.550 16.627 26.484 1.00 54.78 82 ALA A C 1
ATOM 682 O O . ALA A 1 82 ? 1.644 17.415 27.424 1.00 54.78 82 ALA A O 1
ATOM 683 N N . HIS A 1 83 ? 0.568 16.726 25.581 1.00 54.94 83 HIS A N 1
ATOM 684 C CA . HIS A 1 83 ? -0.500 17.730 25.672 1.00 54.94 83 HIS A CA 1
ATOM 685 C C . HIS A 1 83 ? -1.510 17.442 26.796 1.00 54.94 83 HIS A C 1
ATOM 687 O O . HIS A 1 83 ? -2.097 18.378 27.334 1.00 54.94 83 HIS A O 1
ATOM 693 N N . SER A 1 84 ? -1.711 16.176 27.174 1.00 49.97 84 SER A N 1
ATOM 694 C CA . SER A 1 84 ? -2.602 15.800 28.283 1.00 49.97 84 SER A CA 1
ATOM 695 C C . SER A 1 84 ? -1.978 16.002 29.670 1.00 49.97 84 SER A C 1
ATOM 697 O O . SER A 1 84 ? -2.700 16.132 30.655 1.00 49.97 84 SER A O 1
ATOM 699 N N . THR A 1 85 ? -0.645 16.087 29.761 1.00 51.69 85 THR A N 1
ATOM 700 C CA . THR A 1 85 ? 0.094 16.273 31.021 1.00 51.69 85 THR A CA 1
ATOM 701 C C . THR A 1 85 ? 0.505 17.721 31.296 1.00 51.69 85 THR A C 1
ATOM 703 O O . THR A 1 85 ? 1.450 17.954 32.047 1.00 51.69 85 THR A O 1
ATOM 706 N N . SER A 1 86 ? -0.220 18.723 30.782 1.00 46.62 86 SER A N 1
ATOM 707 C CA . SER A 1 86 ? -0.177 20.070 31.380 1.00 46.62 86 SER A CA 1
ATOM 708 C C . SER A 1 86 ? -1.049 20.110 32.644 1.00 46.62 86 SER A C 1
ATOM 710 O O . SER A 1 86 ? -2.015 20.855 32.754 1.00 46.62 86 SER A O 1
ATOM 712 N N . CYS A 1 87 ? -0.731 19.251 33.611 1.00 42.91 87 CYS A N 1
ATOM 713 C CA . CYS A 1 87 ? -1.191 19.385 34.985 1.00 42.91 87 CYS A CA 1
ATOM 714 C C . CYS A 1 87 ? 0.060 19.694 35.803 1.00 42.91 87 CYS A C 1
ATOM 716 O O . CYS A 1 87 ? 0.791 18.797 36.218 1.00 42.91 87 CYS A O 1
ATOM 718 N N . TYR A 1 88 ? 0.365 20.984 35.941 1.00 47.72 88 TYR A N 1
ATOM 719 C CA . TYR A 1 88 ? 1.473 21.437 36.773 1.00 47.72 88 TYR A CA 1
ATOM 720 C C . TYR A 1 88 ? 1.254 20.966 38.220 1.00 47.72 88 TYR A C 1
ATOM 722 O O . TYR A 1 88 ? 0.175 21.204 38.772 1.00 47.72 88 TYR A O 1
ATOM 730 N N . PRO A 1 89 ? 2.255 20.369 38.889 1.00 45.19 89 PRO A N 1
ATOM 731 C CA . PRO A 1 89 ? 2.210 20.230 40.333 1.00 45.19 89 PRO A CA 1
ATOM 732 C C . PRO A 1 89 ? 2.392 21.626 40.943 1.00 45.19 89 PRO A C 1
ATOM 734 O O . PRO A 1 89 ? 3.502 22.150 41.009 1.00 45.19 89 PRO A O 1
ATOM 737 N N . ARG A 1 90 ? 1.297 22.255 41.389 1.00 41.22 90 ARG A N 1
ATOM 738 C CA . ARG A 1 90 ? 1.375 23.396 42.315 1.00 41.22 90 ARG A CA 1
ATOM 739 C C . ARG A 1 90 ? 1.896 22.865 43.651 1.00 41.22 90 ARG A C 1
ATOM 741 O O . ARG A 1 90 ? 1.124 22.380 44.473 1.00 41.22 90 ARG A O 1
ATOM 748 N N . GLN A 1 91 ? 3.208 22.920 43.860 1.00 49.59 91 GLN A N 1
ATOM 749 C CA . GLN A 1 91 ? 3.773 22.724 45.189 1.00 49.59 91 GLN A CA 1
ATOM 750 C C . GLN A 1 91 ? 3.456 23.947 46.060 1.00 49.59 91 GLN A C 1
ATOM 752 O O . GLN A 1 91 ? 3.708 25.089 45.681 1.00 49.59 91 GLN A O 1
ATOM 757 N N . THR A 1 92 ? 2.908 23.650 47.241 1.00 50.94 92 THR A N 1
ATOM 758 C CA . THR A 1 92 ? 3.064 24.396 48.500 1.00 50.94 92 THR A CA 1
ATOM 759 C C . THR A 1 92 ? 2.566 25.845 48.545 1.00 50.94 92 THR A C 1
ATOM 761 O O . THR A 1 92 ? 3.304 26.795 48.313 1.00 50.94 92 THR A O 1
ATOM 764 N N . THR A 1 93 ? 1.311 26.033 48.955 1.00 42.94 93 THR A N 1
ATOM 765 C CA . THR A 1 93 ? 0.929 26.550 50.290 1.00 42.94 93 THR A CA 1
ATOM 766 C C . THR A 1 93 ? -0.599 26.635 50.365 1.00 42.94 93 THR A C 1
ATOM 768 O O . THR A 1 93 ? -1.259 27.158 49.469 1.00 42.94 93 THR A O 1
ATOM 771 N N . TRP A 1 94 ? -1.176 26.070 51.425 1.00 46.88 94 TRP A N 1
ATOM 772 C CA . TRP A 1 94 ? -2.598 26.193 51.734 1.00 46.88 94 TRP A CA 1
ATOM 773 C C . TRP A 1 94 ? -2.887 27.617 52.220 1.00 46.88 94 TRP A C 1
ATOM 775 O O . TRP A 1 94 ? -2.465 27.987 53.311 1.00 46.88 94 TRP A O 1
ATOM 785 N N . GLN A 1 95 ? -3.632 28.405 51.448 1.00 41.69 95 GLN A N 1
ATOM 786 C CA . GLN A 1 95 ? -4.374 29.549 51.982 1.00 41.69 95 GLN A CA 1
ATOM 787 C C . GLN A 1 95 ? -5.797 29.520 51.430 1.00 41.69 95 GLN A C 1
ATOM 789 O O . GLN A 1 95 ? -6.051 29.891 50.285 1.00 41.69 95 GLN A O 1
ATOM 794 N N . CYS A 1 96 ? -6.731 29.076 52.273 1.00 48.62 96 CYS A N 1
ATOM 795 C CA . CYS A 1 96 ? -8.152 29.335 52.095 1.00 48.62 96 CYS A CA 1
ATOM 796 C C . CYS A 1 96 ? -8.373 30.844 52.254 1.00 48.62 96 CYS A C 1
ATOM 798 O O . CYS A 1 96 ? -8.258 31.365 53.361 1.00 48.62 96 CYS A O 1
ATOM 800 N N . ARG A 1 97 ? -8.684 31.557 51.167 1.00 47.47 97 ARG A N 1
ATOM 801 C CA . ARG A 1 97 ? -9.331 32.869 51.275 1.00 47.47 97 ARG A CA 1
ATOM 802 C C . ARG A 1 97 ? -10.833 32.648 51.218 1.00 47.47 97 ARG A C 1
ATOM 804 O O . ARG A 1 97 ? -11.381 32.334 50.167 1.00 47.47 97 ARG A O 1
ATOM 811 N N . SER A 1 98 ? -11.461 32.761 52.381 1.00 49.12 98 SER A N 1
ATOM 812 C CA . SER A 1 98 ? -12.893 32.979 52.529 1.00 49.12 98 SER A CA 1
ATOM 813 C C . SER A 1 98 ? -13.291 34.238 51.758 1.00 49.12 98 SER A C 1
ATOM 815 O O . SER A 1 98 ? -12.667 35.288 51.906 1.00 49.12 98 SER A O 1
ATOM 817 N N . ALA A 1 99 ? -14.311 34.105 50.915 1.00 43.78 99 ALA A N 1
ATOM 818 C CA . ALA A 1 99 ? -14.975 35.232 50.284 1.00 43.78 99 ALA A CA 1
ATOM 819 C C . ALA A 1 99 ? -15.777 36.008 51.345 1.00 43.78 99 ALA A C 1
ATOM 821 O O . ALA A 1 99 ? -16.543 35.414 52.106 1.00 43.78 99 ALA A O 1
ATOM 822 N N . SER A 1 100 ? -15.588 37.323 51.392 1.00 45.88 100 SER A N 1
ATOM 823 C CA . SER A 1 100 ? -16.533 38.302 51.940 1.00 45.88 100 SER A CA 1
ATOM 824 C C . SER A 1 100 ? -16.715 39.395 50.905 1.00 45.88 100 SER A C 1
ATOM 826 O O . SER A 1 100 ? -15.697 39.736 50.257 1.00 45.88 100 SER A O 1
#

Sequence (100 aa):
MGTTYTHLSIIERRQIERWRHAKVPVDEMAKVLKRCRSTIFRELKRNHFSDESMPKHDGYYGAAAHLMQADRRARNDRLIVAHSTSCYPRQTTWQCRSAS

pLDDT: mean 78.29, std 18.19, range [41.22, 94.06]

Organism: NCBI:txid195913

Foldseek 3Di:
DDDDPDDDDLVLLVVLQVVVVVVHDLVVSCVVVVHDSVNSVVLQVVQFDDDPVCNVPTGHDSVVSVVVVVVVVVVVVVVVVVVVPPPDPPDDDDDDDDDD